Protein AF-A0A7V3LJJ5-F1 (afdb_monomer)

Secondary structure (DSSP, 8-state):
--HHHHHTT--SSEEEEEEEEEEEE--SSS-EEEEEEEEEEEEGGGGBPTT-TT-B-SS---S-TTT---GGG-HHHHHHHHHHHHHHHHHHHHHTS-GGGS-HHHHHHHHHTTT------

Nearest PDB structures (foldseek):
  1we7-assembly1_A  TM=3.773E-01  e=3.850E+00  Mus musculus
  1fy4-assembly1_A  TM=3.090E-01  e=9.724E+00  Fusarium oxysporum

Foldseek 3Di:
DELVCQVVVPDALFQFKFKFFQAQDPDPPDGDGRRDIGMDGDHLCVQADPPHQQHGDLQDDDRYPVSCTDSVRGVRVSVSSVVLVVLLVVQCVVVVHTSNPRDSVSSVCVCVVVPGDDPDD

Solvent-accessible surface area (backbone atoms only — not comparable to full-atom values): 7012 Å² total; per-residue (Å²): 111,47,65,65,38,59,75,68,66,64,82,57,68,56,52,23,53,23,57,40,42,61,26,35,35,84,48,97,86,68,64,43,74,41,86,53,79,40,75,46,69,41,34,53,68,73,30,48,44,85,99,34,56,78,47,73,49,42,76,90,77,77,62,31,88,90,36,34,52,42,74,90,54,34,56,64,26,33,53,32,28,42,54,35,48,49,44,37,49,54,53,7,60,77,70,75,49,48,48,72,71,50,59,64,70,62,41,45,52,58,40,44,76,72,70,48,85,64,79,89,130

Radius of gyration: 15.11 Å; Cα contacts (8 Å, |Δi|>4): 190; chains: 1; bounding box: 38×32×35 Å

Structure (mmCIF, N/CA/C/O backbone):
data_AF-A0A7V3LJJ5-F1
#
_entry.id   AF-A0A7V3LJJ5-F1
#
loop_
_atom_site.group_PDB
_atom_site.id
_atom_site.type_symbol
_atom_site.label_atom_id
_atom_site.label_alt_id
_atom_site.label_comp_id
_atom_site.label_asym_id
_atom_site.label_entity_id
_atom_site.label_seq_id
_atom_site.pdbx_PDB_ins_code
_atom_site.Cartn_x
_atom_site.Cartn_y
_atom_site.Cartn_z
_atom_site.occupancy
_atom_site.B_iso_or_equiv
_atom_site.auth_seq_id
_atom_site.auth_comp_id
_atom_site.auth_asym_id
_atom_sit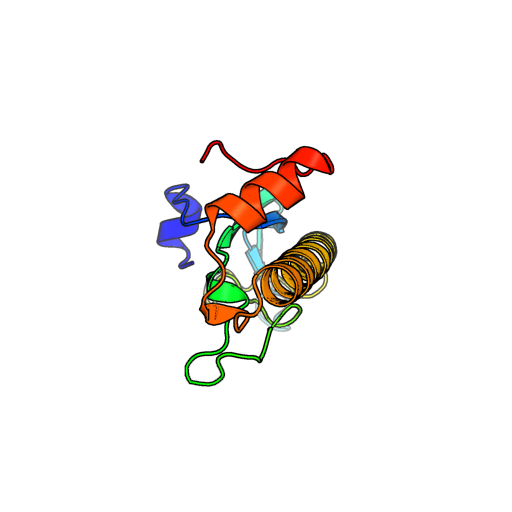e.auth_atom_id
_atom_site.pdbx_PDB_model_num
ATOM 1 N N . TYR A 1 1 ? 0.736 -8.439 -6.652 1.00 63.38 1 TYR A N 1
ATOM 2 C CA . TYR A 1 1 ? 0.587 -8.191 -8.096 1.00 63.38 1 TYR A CA 1
ATOM 3 C C . TYR A 1 1 ? 1.353 -9.259 -8.839 1.00 63.38 1 TYR A C 1
ATOM 5 O O . TYR A 1 1 ? 2.284 -9.801 -8.265 1.00 63.38 1 TYR A O 1
ATOM 13 N N . THR A 1 2 ? 0.934 -9.587 -10.054 1.00 67.62 2 THR A N 1
ATOM 14 C CA . THR A 1 2 ? 1.715 -10.388 -11.010 1.00 67.62 2 THR A CA 1
ATOM 15 C C . THR A 1 2 ? 2.465 -9.463 -11.975 1.00 67.62 2 THR A C 1
ATOM 17 O O . THR A 1 2 ? 2.116 -8.284 -12.083 1.00 67.62 2 THR A O 1
ATOM 20 N N . ALA A 1 3 ? 3.435 -9.967 -12.745 1.00 66.75 3 ALA A N 1
ATOM 21 C CA . ALA A 1 3 ? 4.044 -9.203 -13.840 1.00 66.75 3 ALA A CA 1
ATOM 22 C C . ALA A 1 3 ? 3.005 -8.687 -14.851 1.00 66.75 3 ALA A C 1
ATOM 24 O O . ALA A 1 3 ? 3.172 -7.601 -15.405 1.00 66.75 3 ALA A O 1
ATOM 25 N N . VAL A 1 4 ? 1.915 -9.432 -15.073 1.00 72.94 4 VAL A N 1
ATOM 26 C CA . VAL A 1 4 ? 0.807 -8.996 -15.936 1.00 72.94 4 VAL A CA 1
ATOM 27 C C . VAL A 1 4 ? 0.102 -7.783 -15.337 1.00 72.94 4 VAL A C 1
ATOM 29 O O . VAL A 1 4 ? -0.072 -6.790 -16.037 1.00 72.94 4 VAL A O 1
ATOM 32 N N . ASP A 1 5 ? -0.239 -7.824 -14.045 1.00 71.88 5 ASP A N 1
ATOM 33 C CA . ASP A 1 5 ? -0.878 -6.690 -13.366 1.00 71.88 5 ASP A CA 1
ATOM 34 C C . ASP A 1 5 ? -0.009 -5.426 -13.448 1.00 71.88 5 ASP A C 1
ATOM 36 O O . ASP A 1 5 ? -0.512 -4.337 -13.715 1.00 71.88 5 ASP A O 1
ATOM 40 N N . ILE A 1 6 ? 1.301 -5.583 -13.233 1.00 69.31 6 ILE A N 1
ATOM 41 C CA . ILE A 1 6 ? 2.285 -4.497 -13.278 1.00 69.31 6 ILE A CA 1
ATOM 42 C C . ILE A 1 6 ? 2.342 -3.880 -14.677 1.00 69.31 6 ILE A C 1
ATOM 44 O O . ILE A 1 6 ? 2.226 -2.665 -14.818 1.00 69.31 6 ILE A O 1
ATOM 48 N N . ARG A 1 7 ? 2.484 -4.709 -15.719 1.00 72.88 7 ARG A N 1
ATOM 49 C CA . ARG A 1 7 ? 2.548 -4.244 -17.114 1.00 72.88 7 ARG A CA 1
ATOM 50 C C . ARG A 1 7 ? 1.244 -3.600 -17.574 1.00 72.88 7 ARG A C 1
ATOM 52 O O . ARG A 1 7 ? 1.280 -2.646 -18.340 1.00 72.88 7 ARG A O 1
ATOM 59 N N . ALA A 1 8 ? 0.109 -4.104 -17.097 1.00 78.06 8 ALA A N 1
ATOM 60 C CA . ALA A 1 8 ? -1.208 -3.546 -17.378 1.00 78.06 8 ALA A CA 1
ATOM 61 C C . ALA A 1 8 ? -1.521 -2.278 -16.559 1.00 78.06 8 ALA A C 1
ATOM 63 O O . ALA A 1 8 ? -2.580 -1.688 -16.752 1.00 78.06 8 ALA A O 1
ATOM 64 N N . GLY A 1 9 ? -0.648 -1.869 -15.627 1.00 74.69 9 GLY A N 1
ATOM 65 C CA . GLY A 1 9 ? -0.893 -0.722 -14.749 1.00 74.69 9 GLY A CA 1
ATOM 66 C C . GLY A 1 9 ? -2.072 -0.932 -13.795 1.00 74.69 9 GLY A C 1
ATOM 67 O O . GLY A 1 9 ? -2.750 0.024 -13.431 1.00 74.69 9 GLY A O 1
ATOM 68 N N . THR A 1 10 ? -2.354 -2.179 -13.410 1.00 81.31 10 THR A N 1
ATOM 69 C CA . THR A 1 10 ? -3.502 -2.513 -12.560 1.00 81.31 10 THR A CA 1
ATOM 70 C C . THR A 1 10 ? -3.315 -1.952 -11.154 1.00 81.31 10 THR A C 1
ATOM 72 O O . THR A 1 10 ? -2.308 -2.215 -10.498 1.00 81.31 10 THR A O 1
ATOM 75 N N . LEU A 1 11 ? -4.330 -1.240 -10.664 1.00 84.94 11 LEU A N 1
ATOM 76 C CA . LEU A 1 11 ? -4.360 -0.659 -9.326 1.00 84.94 11 LEU A CA 1
ATOM 77 C C . LEU A 1 11 ? -5.472 -1.304 -8.496 1.00 84.94 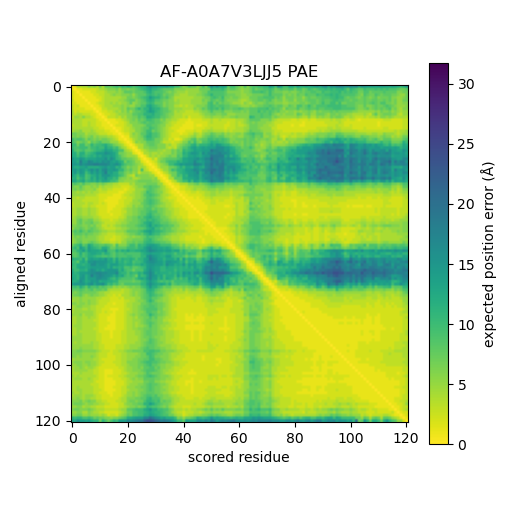11 LEU A C 1
ATOM 79 O O . LEU A 1 11 ? -6.611 -1.425 -8.936 1.00 84.94 11 LEU A O 1
ATOM 83 N N . ARG A 1 12 ? -5.128 -1.734 -7.284 1.00 86.81 12 ARG A N 1
ATOM 84 C CA . ARG A 1 12 ? -6.020 -2.330 -6.287 1.00 86.81 12 ARG A CA 1
ATOM 85 C C . ARG A 1 12 ? -5.686 -1.717 -4.938 1.00 86.81 12 ARG A C 1
ATOM 87 O O . ARG A 1 12 ? -4.675 -2.086 -4.350 1.00 86.81 12 ARG A O 1
ATOM 94 N N . GLU A 1 13 ? -6.501 -0.776 -4.479 1.00 91.88 13 GLU A N 1
ATOM 95 C CA . GLU A 1 13 ? -6.376 -0.161 -3.149 1.00 91.88 13 GLU A CA 1
ATOM 96 C C . GLU A 1 13 ? -4.919 0.207 -2.771 1.00 91.88 13 GLU A C 1
ATOM 98 O O . GLU A 1 13 ? -4.374 -0.311 -1.790 1.00 91.88 13 GLU A O 1
ATOM 103 N N . PRO A 1 14 ? -4.217 1.016 -3.587 1.00 91.94 14 PRO A N 1
ATOM 104 C CA . PRO A 1 14 ? -2.807 1.320 -3.368 1.00 91.94 14 PRO A C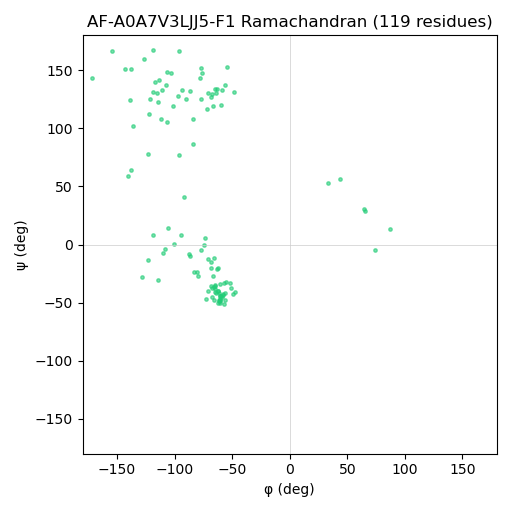A 1
ATOM 105 C C . PRO A 1 14 ? -2.572 2.074 -2.051 1.00 91.94 14 PRO A C 1
ATOM 107 O O . PRO A 1 14 ? -3.257 3.053 -1.761 1.00 91.94 14 PRO A O 1
ATOM 110 N N . VAL A 1 15 ? -1.572 1.646 -1.277 1.00 91.75 15 VAL A N 1
ATOM 111 C CA . VAL A 1 15 ? -1.161 2.287 -0.006 1.00 91.75 15 VAL A CA 1
ATOM 112 C C . VAL A 1 15 ? 0.304 2.705 0.021 1.00 91.75 15 VAL A C 1
ATOM 114 O O . VAL A 1 15 ? 0.715 3.471 0.883 1.00 91.75 15 VAL A O 1
ATOM 117 N N . ALA A 1 16 ? 1.109 2.231 -0.923 1.00 89.81 16 ALA A N 1
ATOM 118 C CA . ALA A 1 16 ? 2.484 2.674 -1.084 1.00 89.81 16 ALA A CA 1
ATOM 119 C C . ALA A 1 16 ? 2.828 2.744 -2.568 1.00 89.81 16 ALA A C 1
ATOM 121 O O . ALA A 1 16 ? 2.293 1.980 -3.371 1.00 89.81 16 ALA A O 1
ATOM 122 N N . VAL A 1 17 ? 3.740 3.644 -2.919 1.00 86.69 17 VAL A N 1
ATOM 123 C CA . VAL A 1 17 ? 4.351 3.723 -4.246 1.00 86.69 17 VAL A CA 1
ATOM 124 C C . VAL A 1 17 ? 5.845 3.475 -4.108 1.00 86.69 17 VAL A C 1
ATOM 126 O O . VAL A 1 17 ? 6.477 3.917 -3.151 1.00 86.69 17 VAL A O 1
ATOM 129 N N . GLY A 1 18 ? 6.411 2.741 -5.047 1.00 80.06 18 GLY A N 1
ATOM 130 C CA . GLY A 1 18 ? 7.826 2.427 -5.097 1.00 80.06 18 GLY A CA 1
ATOM 131 C C . GLY A 1 18 ? 8.351 2.547 -6.513 1.00 80.06 18 GLY A C 1
ATOM 132 O O . GLY A 1 18 ? 7.602 2.326 -7.462 1.00 80.06 18 GLY A O 1
ATOM 133 N N . CYS A 1 19 ? 9.628 2.875 -6.662 1.00 78.69 19 CYS A N 1
ATOM 134 C CA . CYS A 1 19 ? 10.342 2.735 -7.925 1.00 78.69 19 CYS A CA 1
ATOM 135 C C . CYS A 1 19 ? 11.245 1.497 -7.865 1.00 78.69 19 CYS A C 1
ATOM 137 O O . CYS A 1 19 ? 11.726 1.125 -6.797 1.00 78.69 19 CYS A O 1
ATOM 139 N N . TYR A 1 20 ? 11.435 0.834 -9.001 1.00 74.75 20 TYR A N 1
ATOM 140 C CA . TYR A 1 20 ? 12.307 -0.330 -9.133 1.00 74.75 20 TYR A CA 1
ATOM 141 C C . TYR A 1 20 ? 12.812 -0.460 -10.581 1.00 74.75 20 TYR A C 1
ATOM 143 O O . TYR A 1 20 ? 12.297 0.201 -11.485 1.00 74.75 20 TYR A O 1
ATOM 151 N N . CYS A 1 21 ? 13.829 -1.291 -10.818 1.00 70.19 21 CYS A N 1
ATOM 152 C CA . CYS A 1 21 ? 14.248 -1.665 -12.174 1.00 70.19 21 CYS A CA 1
ATOM 153 C C . CYS A 1 21 ? 13.422 -2.867 -12.640 1.00 70.19 21 CYS A C 1
ATOM 155 O O . CYS A 1 21 ? 13.315 -3.832 -11.890 1.00 70.19 21 CYS A O 1
ATOM 157 N N . GLU A 1 22 ? 12.862 -2.826 -13.857 1.00 65.69 22 GLU A N 1
ATOM 158 C CA . GLU A 1 22 ? 11.912 -3.846 -14.344 1.00 65.69 22 GLU A CA 1
ATOM 159 C C . GLU A 1 22 ? 12.421 -5.288 -14.180 1.00 65.69 22 GLU A C 1
ATOM 161 O O . GLU A 1 22 ? 11.644 -6.165 -13.806 1.00 65.69 22 GLU A O 1
ATOM 166 N N . TYR A 1 23 ? 13.725 -5.493 -14.395 1.00 67.25 23 TYR A N 1
ATOM 167 C CA . TYR A 1 23 ? 14.432 -6.736 -14.101 1.00 67.25 23 TYR A CA 1
ATOM 168 C C . TYR A 1 23 ? 15.791 -6.422 -13.479 1.00 67.25 23 TYR A C 1
ATOM 170 O O . TYR A 1 23 ? 16.595 -5.700 -14.074 1.00 67.25 23 TYR A O 1
ATOM 178 N N . ASP A 1 24 ? 16.052 -6.974 -12.297 1.00 65.19 24 ASP A N 1
ATOM 179 C CA . ASP A 1 24 ? 17.324 -6.819 -11.586 1.00 65.19 24 ASP A CA 1
ATOM 180 C C . ASP A 1 24 ? 17.749 -8.163 -10.988 1.00 65.19 24 ASP A C 1
ATOM 182 O O . ASP A 1 24 ? 17.776 -8.365 -9.770 1.00 65.19 24 ASP A O 1
ATOM 186 N N . ARG A 1 25 ? 18.012 -9.122 -11.883 1.00 65.62 25 ARG A N 1
ATOM 187 C CA . ARG A 1 25 ? 18.362 -10.494 -11.523 1.00 65.62 25 ARG A CA 1
ATOM 188 C C . ARG A 1 25 ? 19.859 -10.590 -11.227 1.00 65.62 25 ARG A C 1
ATOM 190 O O . ARG A 1 25 ? 20.674 -10.587 -12.146 1.00 65.62 25 ARG A O 1
ATOM 197 N N . HIS A 1 26 ? 20.194 -10.747 -9.946 1.00 66.62 26 HIS A N 1
ATOM 198 C CA . HIS A 1 26 ? 21.563 -10.950 -9.435 1.00 66.62 26 HIS A CA 1
ATOM 199 C C . HIS A 1 26 ? 21.935 -12.433 -9.316 1.00 66.62 26 HIS A C 1
ATOM 201 O O . HIS A 1 26 ? 22.509 -12.852 -8.312 1.00 66.62 26 HIS A O 1
ATOM 207 N N . ASP A 1 27 ? 21.559 -13.263 -10.290 1.00 65.44 27 ASP A N 1
ATOM 208 C CA . ASP A 1 27 ? 22.048 -14.643 -10.288 1.00 65.44 27 ASP A CA 1
ATOM 209 C C . ASP A 1 27 ? 23.493 -14.693 -10.812 1.00 65.44 27 ASP A C 1
ATOM 211 O O . ASP A 1 27 ? 23.868 -13.932 -11.703 1.00 65.44 27 ASP A O 1
ATOM 215 N N . SER A 1 28 ? 24.313 -15.572 -10.232 1.00 65.19 28 SER A N 1
ATOM 216 C CA . SER A 1 28 ? 25.757 -15.634 -10.496 1.00 65.19 28 SER A CA 1
ATOM 217 C C . SER A 1 28 ? 26.138 -16.161 -11.885 1.00 65.19 28 SER A C 1
ATOM 219 O O . SER A 1 28 ? 27.301 -16.056 -12.262 1.00 65.19 28 SER A O 1
ATOM 221 N N . PHE A 1 29 ? 25.200 -16.741 -12.633 1.00 71.25 29 PHE A N 1
ATOM 222 C CA . PHE A 1 29 ? 25.443 -17.445 -13.893 1.00 71.25 29 PHE A CA 1
ATOM 223 C C . PHE A 1 29 ? 24.809 -16.744 -15.107 1.00 71.25 29 PHE A C 1
ATOM 225 O O . PHE A 1 29 ? 25.362 -16.812 -16.201 1.00 71.25 29 PHE A O 1
ATOM 232 N N . TYR A 1 30 ? 23.687 -16.043 -14.921 1.00 66.44 30 TYR A N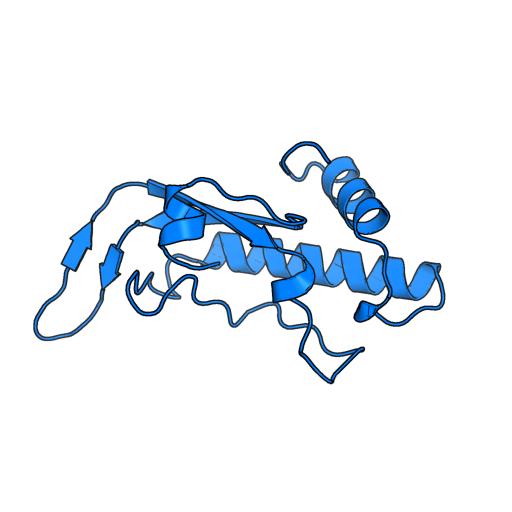 1
ATOM 233 C CA . TYR A 1 30 ? 22.925 -15.342 -15.959 1.00 66.44 30 TYR A CA 1
ATOM 234 C C . TYR A 1 30 ? 22.381 -13.986 -15.464 1.00 66.44 30 TYR A C 1
ATOM 236 O O . TYR A 1 30 ? 21.162 -13.753 -15.487 1.00 66.44 30 TYR A O 1
ATOM 244 N N . PRO A 1 31 ? 23.255 -13.056 -15.027 1.00 65.81 31 PRO A N 1
ATOM 245 C CA . PRO A 1 31 ? 22.815 -11.744 -14.577 1.00 65.81 31 PRO A CA 1
ATOM 246 C C . PRO A 1 31 ? 22.086 -11.028 -15.716 1.00 65.81 31 PRO A C 1
ATOM 248 O O . PRO A 1 31 ? 22.638 -10.797 -16.791 1.00 65.81 31 PRO A O 1
ATOM 251 N N . THR A 1 32 ? 20.819 -10.694 -15.485 1.00 65.75 32 THR A N 1
ATOM 252 C CA . THR A 1 32 ? 19.987 -9.967 -16.448 1.00 65.75 32 THR A CA 1
ATOM 253 C C . THR A 1 32 ? 19.501 -8.698 -15.775 1.00 65.75 32 THR A C 1
ATOM 255 O O . THR A 1 32 ? 18.709 -8.751 -14.832 1.00 65.75 32 THR A O 1
ATOM 258 N N . GLN A 1 33 ? 19.981 -7.557 -16.266 1.00 67.88 33 GLN A N 1
ATOM 259 C CA . GLN A 1 33 ? 19.545 -6.243 -15.817 1.00 67.88 33 GLN A CA 1
ATOM 260 C C . GLN A 1 33 ? 18.838 -5.527 -16.967 1.00 67.88 33 GLN A C 1
ATOM 262 O O . GLN A 1 33 ? 19.429 -5.286 -18.017 1.00 67.88 33 GLN A O 1
ATOM 267 N N . ILE A 1 34 ? 17.585 -5.137 -16.746 1.00 68.31 34 ILE A N 1
ATOM 268 C CA . ILE A 1 34 ? 16.885 -4.179 -17.601 1.00 68.31 34 ILE A CA 1
ATOM 269 C C . ILE A 1 34 ? 16.807 -2.877 -16.798 1.00 68.31 34 ILE A C 1
ATOM 271 O O . ILE A 1 34 ? 16.032 -2.792 -15.842 1.00 68.31 34 ILE A O 1
ATOM 275 N N . PRO A 1 35 ? 17.623 -1.857 -17.135 1.00 68.12 35 PRO A N 1
ATOM 276 C CA . PRO A 1 35 ? 17.781 -0.649 -16.322 1.00 68.12 35 PRO A CA 1
ATOM 277 C C . PRO A 1 35 ? 16.578 0.299 -16.403 1.00 68.12 35 PRO A C 1
ATOM 279 O O . PRO A 1 35 ? 16.621 1.402 -15.866 1.00 68.12 35 PRO A O 1
ATOM 282 N N . THR A 1 36 ? 15.502 -0.096 -17.081 1.00 75.62 36 THR A N 1
ATOM 283 C CA . THR A 1 36 ? 14.302 0.718 -17.203 1.00 75.62 36 THR A CA 1
ATOM 284 C C . THR A 1 36 ? 13.620 0.874 -15.847 1.00 75.62 36 THR A C 1
ATOM 286 O O . THR A 1 36 ? 13.175 -0.104 -15.240 1.00 75.62 36 THR A O 1
ATOM 289 N N . THR A 1 37 ? 13.511 2.123 -15.392 1.00 77.00 37 THR A N 1
ATOM 290 C CA . THR A 1 37 ? 12.755 2.481 -14.192 1.00 77.00 37 THR A CA 1
ATOM 291 C C . THR A 1 37 ? 11.275 2.174 -14.391 1.00 77.00 37 THR A C 1
ATOM 293 O O . THR A 1 37 ? 10.652 2.585 -15.374 1.00 77.00 37 THR A O 1
ATOM 296 N N . ARG A 1 38 ? 10.703 1.471 -13.420 1.00 78.06 38 ARG A N 1
ATOM 297 C CA . ARG A 1 38 ? 9.277 1.192 -13.295 1.00 78.06 38 ARG A CA 1
ATOM 298 C C . ARG A 1 38 ? 8.789 1.606 -11.921 1.00 78.06 38 ARG A C 1
ATOM 300 O O . ARG A 1 38 ? 9.568 1.742 -10.979 1.00 78.06 38 ARG A O 1
ATOM 307 N N . TYR A 1 39 ? 7.481 1.797 -11.828 1.00 79.38 39 TYR A N 1
ATOM 308 C CA . TYR A 1 39 ? 6.805 2.092 -10.578 1.00 79.38 39 TYR A CA 1
ATOM 309 C C . TYR A 1 39 ? 5.901 0.931 -10.209 1.00 79.38 39 TYR A C 1
ATOM 311 O O . TYR A 1 39 ? 5.257 0.332 -11.069 1.00 79.38 39 TYR A O 1
ATOM 319 N N . VAL A 1 40 ? 5.857 0.626 -8.921 1.00 79.06 40 VAL A N 1
ATOM 320 C CA . VAL A 1 40 ? 4.900 -0.305 -8.346 1.00 79.06 40 VAL A CA 1
ATOM 321 C C . VAL A 1 40 ? 4.057 0.447 -7.338 1.00 79.06 40 VAL A C 1
ATOM 323 O O . VAL A 1 40 ? 4.573 1.146 -6.469 1.00 79.06 40 VAL A O 1
ATOM 326 N N . TYR A 1 41 ? 2.751 0.283 -7.442 1.00 85.06 41 TYR A N 1
ATOM 327 C CA . TYR A 1 41 ? 1.847 0.623 -6.359 1.00 85.06 41 TYR A CA 1
ATOM 328 C C . TYR A 1 41 ? 1.636 -0.648 -5.554 1.00 85.06 41 TYR A C 1
ATOM 330 O O . TYR A 1 41 ? 1.439 -1.695 -6.151 1.00 85.06 41 TYR A O 1
ATOM 338 N N . VAL A 1 42 ? 1.730 -0.608 -4.230 1.00 86.31 42 VAL A N 1
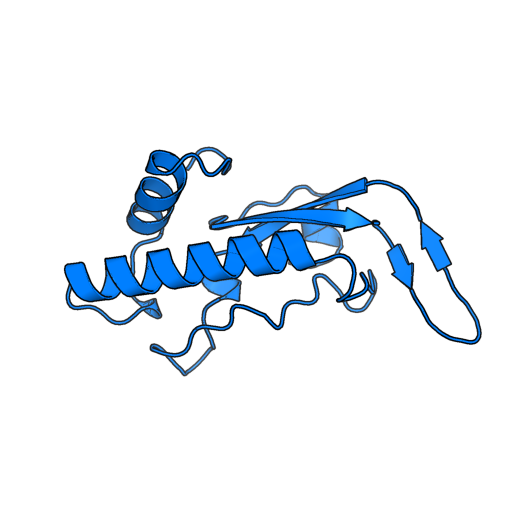ATOM 339 C CA . VAL A 1 42 ? 1.540 -1.778 -3.361 1.00 86.31 42 VAL A CA 1
ATOM 340 C C . VAL A 1 42 ? 0.103 -1.752 -2.844 1.00 86.31 42 VAL A C 1
ATOM 342 O O . VAL A 1 42 ? -0.313 -0.718 -2.317 1.00 86.31 42 VAL A O 1
ATOM 345 N N . PRO A 1 43 ? -0.670 -2.843 -2.990 1.00 89.12 43 PRO A N 1
ATOM 346 C CA . PRO A 1 43 ? -2.056 -2.864 -2.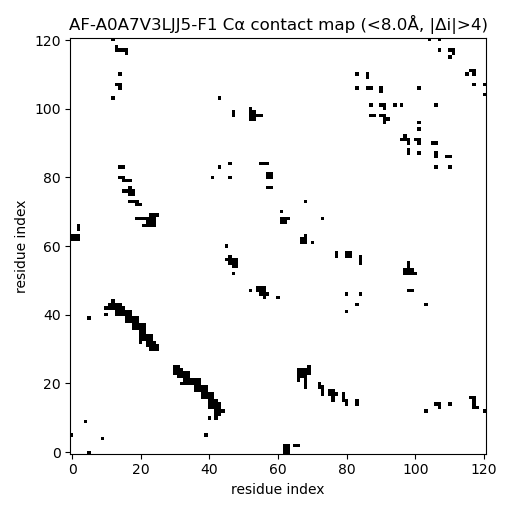553 1.00 89.12 43 PRO A CA 1
ATOM 347 C C . PRO A 1 43 ? -2.117 -3.004 -1.027 1.00 89.12 43 PRO A C 1
ATOM 349 O O . PRO A 1 43 ? -1.284 -3.705 -0.449 1.00 89.12 43 PRO A O 1
ATOM 352 N N . MET A 1 44 ? -3.125 -2.420 -0.372 1.00 91.81 44 MET A N 1
ATOM 353 C CA . MET A 1 44 ? -3.321 -2.528 1.085 1.00 91.81 44 MET A CA 1
ATOM 354 C C . MET A 1 44 ? -3.255 -3.980 1.563 1.00 91.81 44 MET A C 1
ATOM 356 O O . MET A 1 44 ? -2.587 -4.302 2.543 1.00 91.81 44 MET A O 1
ATOM 360 N N . ARG A 1 45 ? -3.890 -4.883 0.811 1.00 88.94 45 ARG A N 1
ATOM 361 C CA . ARG A 1 45 ? -3.936 -6.313 1.129 1.00 88.94 45 ARG A CA 1
ATOM 362 C C . ARG A 1 45 ? -2.575 -7.009 1.120 1.00 88.94 45 ARG A C 1
ATOM 364 O O . ARG A 1 45 ? -2.456 -8.042 1.760 1.00 88.94 45 ARG A O 1
ATOM 371 N N . ALA A 1 46 ? -1.553 -6.471 0.450 1.00 87.06 46 ALA A N 1
ATOM 372 C CA . ALA A 1 46 ? -0.207 -7.052 0.513 1.00 87.06 46 ALA A CA 1
ATOM 373 C C . ALA A 1 46 ? 0.441 -6.88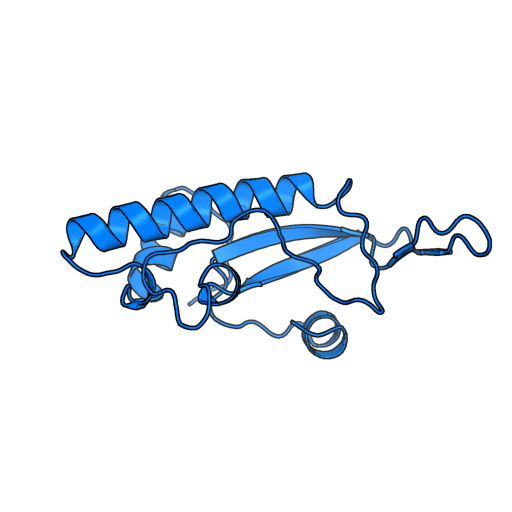9 1.895 1.00 87.06 46 ALA A C 1
ATOM 375 O O . ALA A 1 46 ? 1.365 -7.628 2.218 1.00 87.06 46 ALA A O 1
ATOM 376 N N . LEU A 1 47 ? -0.046 -5.944 2.705 1.00 90.25 47 LEU A N 1
ATOM 377 C CA . LEU A 1 47 ? 0.419 -5.750 4.073 1.00 90.25 47 LEU A CA 1
ATOM 378 C C . LEU A 1 47 ? -0.336 -6.642 5.066 1.00 90.25 47 LEU A C 1
ATOM 380 O O . LEU A 1 47 ? 0.069 -6.711 6.220 1.00 90.25 47 LEU A O 1
ATOM 384 N N . LEU A 1 48 ? -1.416 -7.316 4.657 1.00 90.44 48 LEU A N 1
ATOM 385 C CA . LEU A 1 48 ? -2.269 -8.116 5.535 1.00 90.44 48 LEU A CA 1
ATOM 386 C C . LEU A 1 48 ? -1.942 -9.605 5.390 1.00 90.44 48 LEU A C 1
ATOM 388 O O . LEU A 1 48 ? -2.115 -10.188 4.320 1.00 90.44 48 LEU A O 1
ATOM 392 N N . ALA A 1 49 ? -1.517 -10.242 6.479 1.00 87.62 49 ALA A N 1
ATOM 393 C CA . ALA A 1 49 ? -1.277 -11.680 6.483 1.00 87.62 49 ALA A CA 1
ATOM 394 C C . ALA A 1 49 ? -2.601 -12.465 6.561 1.00 87.62 49 ALA A C 1
ATOM 396 O O . ALA A 1 49 ? -3.412 -12.276 7.472 1.00 87.62 49 ALA A O 1
ATOM 397 N N . ALA A 1 50 ? -2.816 -13.378 5.609 1.00 84.94 50 ALA A N 1
ATOM 398 C CA . ALA A 1 50 ? -3.999 -14.236 5.582 1.00 84.94 50 ALA A CA 1
ATOM 399 C C . ALA A 1 50 ? -4.095 -15.081 6.865 1.00 84.94 50 ALA A C 1
ATOM 401 O O . ALA A 1 50 ? -3.106 -15.657 7.307 1.00 84.94 50 ALA A O 1
ATOM 402 N N . GLY A 1 51 ? -5.280 -15.131 7.481 1.00 90.06 51 GLY A N 1
ATOM 403 C CA . GLY A 1 51 ? -5.500 -15.845 8.748 1.00 90.06 51 GLY A CA 1
ATOM 404 C C . GLY A 1 51 ? -4.932 -15.152 9.995 1.00 90.06 51 GLY A C 1
ATOM 405 O O . GLY A 1 51 ? -5.206 -15.595 11.107 1.00 90.06 51 GLY A O 1
ATOM 406 N N . HIS A 1 52 ? -4.207 -14.039 9.844 1.00 91.50 52 HIS A N 1
ATOM 407 C CA . HIS A 1 52 ? -3.586 -13.307 10.948 1.00 91.50 52 HIS A CA 1
ATOM 408 C C . HIS A 1 52 ? -4.071 -11.849 10.964 1.00 91.50 52 HIS A C 1
ATOM 410 O O . HIS A 1 52 ? -3.350 -10.940 10.555 1.00 91.50 52 HIS A O 1
ATOM 416 N N . PRO A 1 53 ? -5.290 -11.583 11.468 1.00 89.12 53 PRO A N 1
ATOM 417 C CA . PRO A 1 53 ? -5.985 -10.307 11.272 1.00 89.12 53 PRO A CA 1
ATOM 418 C C . PRO A 1 53 ? -5.323 -9.081 11.923 1.00 89.12 53 PRO A C 1
ATOM 420 O O . PRO A 1 53 ? -5.742 -7.952 11.645 1.00 89.12 53 PRO A O 1
ATOM 423 N N . ARG A 1 54 ? -4.330 -9.304 12.794 1.00 90.94 54 ARG A N 1
ATOM 424 C CA . ARG A 1 54 ? -3.536 -8.282 13.495 1.00 90.94 54 ARG A CA 1
ATOM 425 C C . ARG A 1 54 ? -2.085 -8.189 13.016 1.00 90.94 54 ARG A C 1
ATOM 427 O O . ARG A 1 54 ? -1.370 -7.297 13.458 1.00 90.94 54 ARG A O 1
ATOM 434 N N . LEU A 1 55 ? -1.640 -9.104 12.155 1.00 90.62 55 LEU A N 1
ATOM 435 C CA . LEU A 1 55 ? -0.265 -9.140 11.670 1.00 90.62 55 LEU A CA 1
ATOM 436 C C . LEU A 1 55 ? -0.144 -8.306 10.395 1.00 90.62 55 LEU A C 1
ATOM 438 O O . LEU A 1 55 ? -0.847 -8.559 9.414 1.00 90.62 55 LEU A O 1
ATOM 442 N N . LEU A 1 56 ? 0.782 -7.347 10.416 1.00 90.88 56 LEU A N 1
ATOM 443 C CA . LEU A 1 56 ? 1.157 -6.565 9.246 1.00 90.88 56 LEU A CA 1
ATOM 444 C C . LEU A 1 56 ? 2.536 -6.968 8.733 1.00 90.88 56 LEU A C 1
ATOM 446 O O . LEU A 1 56 ? 3.474 -7.136 9.511 1.00 90.88 56 LEU A O 1
ATOM 450 N N . VAL A 1 57 ? 2.658 -7.075 7.414 1.00 87.12 57 VAL A N 1
ATOM 451 C CA . VAL A 1 57 ? 3.910 -7.382 6.718 1.00 87.12 57 VAL A CA 1
ATOM 452 C C . VAL A 1 57 ? 4.346 -6.148 5.933 1.00 87.12 57 VAL A C 1
ATOM 454 O O . VAL A 1 57 ? 3.741 -5.794 4.927 1.00 87.12 57 VAL A O 1
ATOM 457 N N . SER A 1 58 ? 5.402 -5.475 6.389 1.00 81.12 58 SER A N 1
ATOM 458 C CA . SER A 1 58 ? 5.879 -4.214 5.795 1.00 81.12 58 SER A CA 1
ATOM 459 C C . SER A 1 58 ? 7.199 -4.335 5.025 1.00 81.12 58 SER A C 1
ATOM 461 O O . SER A 1 58 ? 7.645 -3.363 4.421 1.00 81.12 58 SER A O 1
ATOM 463 N N . THR A 1 59 ? 7.834 -5.511 5.024 1.00 70.94 59 THR A N 1
ATOM 464 C CA . THR A 1 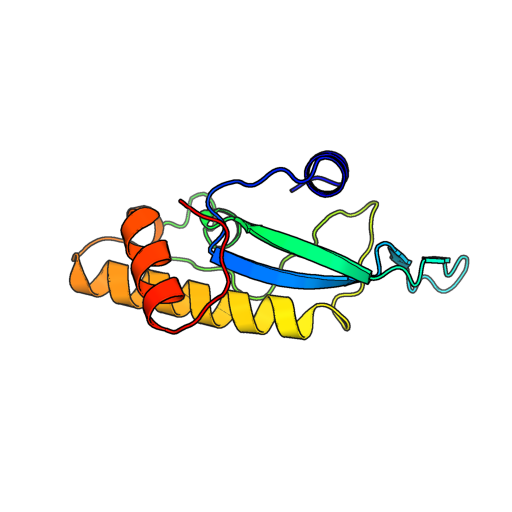59 ? 9.207 -5.684 4.512 1.00 70.94 59 THR A CA 1
ATOM 465 C C . THR A 1 59 ? 9.367 -6.812 3.496 1.00 70.94 59 THR A C 1
ATOM 467 O O . THR A 1 59 ? 10.230 -6.720 2.624 1.00 70.94 59 THR A O 1
ATOM 470 N N . ALA A 1 60 ? 8.540 -7.855 3.559 1.00 64.31 60 ALA A N 1
ATOM 471 C CA . ALA A 1 60 ? 8.633 -9.010 2.672 1.00 64.31 60 ALA A CA 1
ATOM 472 C C . ALA A 1 60 ? 7.666 -8.873 1.487 1.00 64.31 60 ALA A C 1
ATOM 474 O O . ALA A 1 60 ? 6.611 -9.501 1.461 1.00 64.31 60 ALA A O 1
ATOM 475 N N . VAL A 1 61 ? 8.024 -8.050 0.497 1.00 66.69 61 VAL A N 1
ATOM 476 C CA . VAL A 1 61 ? 7.352 -8.062 -0.810 1.00 66.69 61 VAL A CA 1
ATOM 477 C C . VAL A 1 61 ? 8.347 -8.353 -1.918 1.00 66.69 61 VAL A C 1
ATOM 479 O O . VAL A 1 61 ? 9.350 -7.664 -2.075 1.00 66.69 61 VAL A O 1
ATOM 482 N N . SER A 1 62 ? 8.032 -9.379 -2.701 1.00 62.19 62 SER A N 1
ATOM 483 C CA . SER A 1 62 ? 8.551 -9.548 -4.050 1.00 62.19 62 SER A CA 1
ATOM 484 C C . SER A 1 62 ? 7.382 -9.344 -5.001 1.00 62.19 62 SER A C 1
ATOM 486 O O . SER A 1 62 ? 6.276 -9.832 -4.754 1.00 62.19 62 SER A O 1
ATOM 488 N N . THR A 1 63 ? 7.592 -8.547 -6.040 1.00 57.50 63 THR A N 1
ATOM 489 C CA . THR A 1 63 ? 6.541 -8.174 -6.990 1.00 57.50 63 THR A CA 1
ATOM 490 C C . THR A 1 63 ? 6.282 -9.257 -8.030 1.00 57.50 63 THR A C 1
ATOM 492 O O . THR A 1 63 ? 5.172 -9.309 -8.547 1.00 57.50 63 THR A O 1
ATOM 495 N N . ASP A 1 64 ? 7.261 -10.129 -8.295 1.00 59.28 64 ASP A N 1
ATOM 496 C CA . ASP A 1 64 ? 7.131 -11.363 -9.078 1.00 59.28 64 ASP A CA 1
ATOM 497 C C . ASP A 1 64 ? 8.441 -12.181 -8.980 1.00 59.28 64 ASP A C 1
ATOM 499 O O . ASP A 1 64 ? 9.534 -11.607 -9.015 1.00 59.28 64 ASP A O 1
ATOM 503 N N . CYS A 1 65 ? 8.364 -13.514 -8.924 1.00 50.47 65 CYS A N 1
ATOM 504 C CA . CYS A 1 65 ? 9.543 -14.376 -9.060 1.00 50.47 65 CYS A CA 1
ATOM 505 C C . CYS A 1 65 ? 10.153 -14.316 -10.474 1.00 50.47 65 CYS A C 1
ATOM 507 O O . CYS A 1 65 ? 11.363 -14.479 -10.615 1.00 50.47 65 CYS A O 1
ATOM 509 N N . ALA A 1 66 ? 9.348 -14.019 -11.500 1.00 50.69 66 ALA A N 1
ATOM 510 C CA . ALA A 1 66 ? 9.785 -13.822 -12.879 1.00 50.69 66 ALA A CA 1
ATOM 511 C C . ALA A 1 66 ? 10.395 -12.431 -13.125 1.00 50.69 66 ALA A C 1
ATOM 513 O O . ALA A 1 66 ? 11.233 -12.286 -14.012 1.00 50.69 66 ALA A O 1
ATOM 514 N N . ALA A 1 67 ? 9.999 -11.412 -12.351 1.00 52.16 67 ALA A N 1
ATOM 515 C CA . ALA A 1 67 ? 10.603 -10.077 -12.413 1.00 52.16 67 ALA A CA 1
ATOM 516 C C . ALA A 1 67 ? 11.892 -9.981 -11.584 1.00 52.16 67 ALA A C 1
ATOM 518 O O . ALA A 1 67 ? 12.717 -9.119 -11.871 1.00 52.16 67 ALA A O 1
ATOM 519 N N . TYR A 1 68 ? 12.060 -10.858 -10.578 1.00 51.66 68 TYR A N 1
ATOM 520 C CA . TYR A 1 68 ? 13.216 -10.944 -9.671 1.00 51.66 68 TYR A CA 1
ATOM 521 C C . TYR A 1 68 ? 13.832 -9.562 -9.396 1.00 51.66 68 TYR A C 1
ATOM 523 O O . TYR A 1 68 ? 15.010 -9.325 -9.645 1.00 51.66 68 TYR A O 1
ATOM 531 N N . SER A 1 69 ? 13.004 -8.605 -8.967 1.00 56.25 69 SER A N 1
ATOM 532 C CA . SER A 1 69 ? 13.484 -7.273 -8.606 1.00 56.25 69 SER A CA 1
ATOM 533 C C . SER A 1 69 ? 14.241 -7.410 -7.292 1.00 56.25 69 SER A C 1
ATOM 535 O O . SER A 1 69 ? 13.651 -7.811 -6.287 1.00 56.25 69 SER A O 1
ATOM 537 N N . SER A 1 70 ? 15.542 -7.115 -7.301 1.00 57.09 70 SER A N 1
ATOM 538 C CA . SER A 1 70 ? 16.389 -7.210 -6.114 1.00 57.09 70 SER A CA 1
ATOM 539 C C . SER A 1 70 ? 15.746 -6.519 -4.922 1.00 57.09 70 SER A C 1
ATOM 541 O O . SER A 1 70 ? 15.340 -5.354 -5.000 1.00 57.09 70 SER A O 1
ATOM 543 N N . ALA A 1 71 ? 15.720 -7.219 -3.787 1.00 58.66 71 ALA A N 1
ATOM 544 C CA . ALA A 1 71 ? 15.317 -6.631 -2.524 1.00 58.66 71 ALA A CA 1
ATOM 545 C C . ALA A 1 71 ? 16.105 -5.336 -2.256 1.00 58.66 71 ALA A C 1
ATOM 547 O O . ALA A 1 71 ? 15.515 -4.412 -1.718 1.00 58.66 71 ALA A O 1
ATOM 548 N N . VAL A 1 72 ? 17.369 -5.232 -2.688 1.00 53.75 72 VAL A N 1
ATOM 549 C CA . VAL A 1 72 ? 18.273 -4.094 -2.421 1.00 53.75 72 VAL A CA 1
ATOM 550 C C . VAL A 1 72 ? 17.954 -2.829 -3.245 1.00 53.75 72 VAL A C 1
ATOM 552 O O . VAL A 1 72 ? 18.663 -1.834 -3.159 1.00 53.75 72 VAL A O 1
ATOM 555 N N . ARG A 1 73 ? 16.933 -2.861 -4.113 1.00 65.81 73 ARG A N 1
ATOM 556 C CA . ARG A 1 73 ? 16.454 -1.668 -4.841 1.00 65.81 73 ARG A CA 1
ATOM 557 C C . ARG A 1 73 ? 15.002 -1.319 -4.532 1.00 65.81 73 ARG A C 1
ATOM 559 O O . ARG A 1 73 ? 14.416 -0.463 -5.187 1.00 65.81 73 ARG A O 1
ATOM 566 N N . MET A 1 74 ? 14.407 -1.991 -3.547 1.00 74.25 74 MET A N 1
ATOM 567 C CA . MET A 1 74 ? 13.026 -1.775 -3.109 1.00 74.25 74 MET A CA 1
ATOM 568 C C . MET A 1 74 ? 12.939 -1.029 -1.768 1.00 74.25 74 MET A C 1
ATOM 570 O O . MET A 1 74 ? 11.879 -1.004 -1.150 1.00 74.25 74 MET A O 1
ATOM 574 N N . GLU A 1 75 ? 14.023 -0.419 -1.291 1.00 76.69 75 GLU A N 1
ATOM 575 C CA . GLU A 1 75 ? 14.118 0.286 -0.005 1.00 76.69 75 GLU A CA 1
ATOM 576 C C . GLU A 1 75 ? 13.074 1.387 0.100 1.00 76.69 75 GLU A C 1
ATOM 578 O O . GLU A 1 75 ? 12.356 1.447 1.094 1.00 76.69 75 GLU A O 1
ATOM 583 N N . HIS A 1 76 ? 12.943 2.217 -0.936 1.00 78.62 76 HIS A N 1
ATOM 584 C CA . HIS A 1 76 ? 11.941 3.281 -0.970 1.00 78.62 76 HIS A CA 1
ATOM 585 C C . HIS A 1 76 ? 10.519 2.710 -0.905 1.00 78.62 76 HIS A C 1
ATOM 587 O O . HIS A 1 76 ? 9.674 3.219 -0.169 1.00 78.62 76 HIS A O 1
ATOM 593 N N . THR A 1 77 ? 10.272 1.601 -1.608 1.00 83.50 77 THR A N 1
ATOM 594 C CA . THR A 1 77 ? 9.000 0.871 -1.555 1.00 83.50 77 THR A CA 1
ATOM 595 C C . THR A 1 77 ? 8.719 0.362 -0.143 1.00 83.50 77 THR A C 1
ATOM 597 O O . THR A 1 77 ? 7.634 0.590 0.384 1.00 83.50 77 THR A O 1
ATOM 600 N N . ARG A 1 78 ? 9.703 -0.278 0.502 1.00 84.56 78 ARG A N 1
ATOM 601 C CA . ARG A 1 78 ? 9.583 -0.799 1.872 1.00 84.56 78 ARG A CA 1
ATOM 602 C C . ARG A 1 78 ? 9.394 0.312 2.899 1.00 84.56 78 ARG A C 1
ATOM 604 O O . ARG A 1 78 ? 8.592 0.152 3.812 1.00 84.56 78 ARG A O 1
ATOM 611 N N . ALA A 1 79 ? 10.070 1.447 2.741 1.00 86.19 79 ALA A N 1
ATOM 612 C CA . ALA A 1 79 ? 9.874 2.612 3.598 1.00 86.19 79 ALA A CA 1
ATOM 613 C C . ALA A 1 79 ? 8.426 3.124 3.506 1.00 86.19 79 ALA A C 1
ATOM 615 O O . ALA A 1 79 ? 7.761 3.284 4.531 1.00 86.19 79 ALA A O 1
ATOM 616 N N . ASN A 1 80 ? 7.899 3.274 2.286 1.00 89.25 80 ASN A N 1
ATOM 617 C CA . ASN A 1 80 ? 6.509 3.683 2.073 1.00 89.25 80 ASN A CA 1
ATOM 618 C C . ASN A 1 80 ? 5.506 2.640 2.587 1.00 89.25 80 ASN A C 1
ATOM 620 O O . ASN A 1 80 ? 4.476 3.003 3.149 1.00 89.25 80 ASN A O 1
ATOM 624 N N . MET A 1 81 ? 5.812 1.347 2.473 1.00 90.88 81 MET A N 1
ATOM 625 C CA . MET A 1 81 ? 5.005 0.292 3.088 1.00 90.88 81 MET A CA 1
ATOM 626 C C . MET A 1 81 ? 5.038 0.329 4.616 1.00 90.88 81 MET A C 1
ATOM 628 O O . MET A 1 81 ? 4.023 0.055 5.246 1.00 90.88 81 MET A O 1
ATOM 632 N N . GLY A 1 82 ? 6.174 0.667 5.227 1.00 92.25 82 GLY A N 1
ATOM 633 C CA . GLY A 1 82 ? 6.272 0.872 6.672 1.00 92.25 82 GLY A CA 1
ATOM 634 C C . GLY A 1 82 ? 5.353 1.998 7.142 1.00 92.25 82 GLY A C 1
ATOM 635 O O . GLY A 1 82 ? 4.603 1.828 8.103 1.00 92.25 82 GLY A O 1
ATOM 636 N N . ALA A 1 83 ? 5.332 3.114 6.412 1.00 92.75 83 ALA A N 1
ATOM 637 C CA . ALA A 1 83 ? 4.409 4.208 6.689 1.00 92.75 83 ALA A CA 1
ATOM 638 C C . ALA A 1 83 ? 2.939 3.819 6.472 1.00 92.75 83 ALA A C 1
ATOM 640 O O . ALA A 1 83 ? 2.086 4.156 7.294 1.00 92.75 83 ALA A O 1
ATOM 641 N N . ALA A 1 84 ? 2.642 3.063 5.413 1.00 94.69 84 ALA A N 1
ATOM 642 C CA . ALA A 1 84 ? 1.313 2.510 5.177 1.00 94.69 84 ALA A CA 1
ATOM 643 C C . ALA A 1 84 ? 0.871 1.571 6.310 1.00 94.69 84 ALA A C 1
ATOM 645 O O . ALA A 1 84 ? -0.247 1.691 6.803 1.00 94.69 84 ALA A O 1
ATOM 646 N N . ALA A 1 85 ? 1.753 0.686 6.781 1.00 95.44 85 ALA A N 1
ATOM 647 C CA . ALA A 1 85 ? 1.477 -0.185 7.917 1.00 95.44 85 ALA A CA 1
ATOM 648 C C . ALA A 1 85 ? 1.175 0.634 9.180 1.00 95.44 85 ALA A C 1
ATOM 650 O O . ALA A 1 85 ? 0.191 0.361 9.863 1.00 95.44 85 ALA A O 1
ATOM 651 N N . ALA A 1 86 ? 1.954 1.684 9.453 1.00 95.19 86 ALA A N 1
ATOM 652 C CA . ALA A 1 86 ? 1.684 2.591 10.564 1.00 95.19 86 ALA A CA 1
ATOM 653 C C . ALA A 1 86 ? 0.325 3.297 10.416 1.00 95.19 86 ALA A C 1
ATOM 655 O O . ALA A 1 86 ? -0.423 3.391 11.388 1.00 95.19 86 ALA A O 1
ATOM 656 N N . ALA A 1 87 ? -0.030 3.753 9.209 1.00 96.81 87 ALA A N 1
ATOM 657 C CA . ALA A 1 87 ? -1.341 4.339 8.931 1.00 96.81 87 ALA A CA 1
ATOM 658 C C . ALA A 1 87 ? -2.479 3.357 9.243 1.00 96.81 87 ALA A C 1
ATOM 660 O O . ALA A 1 87 ? -3.425 3.740 9.924 1.00 96.81 87 ALA A O 1
ATOM 661 N N . ILE A 1 88 ? -2.348 2.092 8.831 1.00 97.38 88 ILE A N 1
ATOM 662 C CA . ILE A 1 88 ? -3.322 1.035 9.133 1.00 97.38 88 ILE A CA 1
ATOM 663 C C . ILE A 1 88 ? -3.441 0.820 10.645 1.00 97.38 88 ILE A C 1
ATOM 665 O O . ILE A 1 88 ? -4.557 0.794 11.150 1.00 97.38 88 ILE A O 1
ATOM 669 N N . VAL A 1 89 ? -2.326 0.689 11.374 1.00 97.06 89 VAL A N 1
ATOM 670 C CA . VAL A 1 89 ? -2.350 0.469 12.834 1.00 97.06 89 VAL A CA 1
ATOM 671 C C . VAL A 1 89 ? -3.025 1.628 13.557 1.00 97.06 89 VAL A C 1
ATOM 673 O O . VAL A 1 89 ? -3.908 1.392 14.373 1.00 97.06 89 VAL A O 1
ATOM 676 N N . MET A 1 90 ? -2.649 2.869 13.243 1.00 97.00 90 MET A N 1
ATOM 677 C CA . MET A 1 90 ? -3.238 4.036 13.900 1.00 97.00 90 MET A CA 1
ATOM 678 C C . MET A 1 90 ? -4.739 4.153 13.603 1.00 97.00 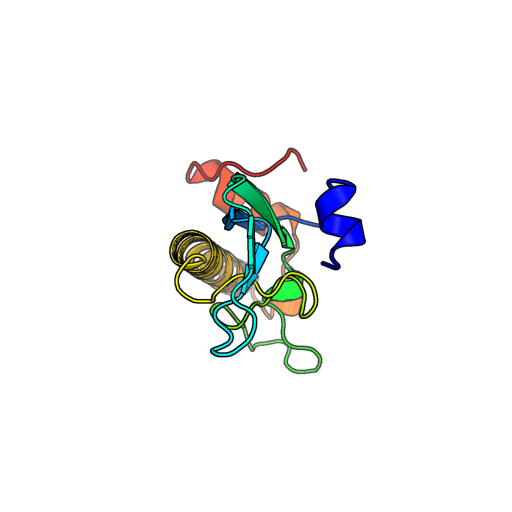90 MET A C 1
ATOM 680 O O . MET A 1 90 ? -5.523 4.429 14.500 1.00 97.00 90 MET A O 1
ATOM 684 N N . THR A 1 91 ? -5.161 3.917 12.357 1.00 97.69 91 THR A N 1
ATOM 685 C CA . THR A 1 91 ? -6.589 3.938 12.008 1.00 97.69 91 THR A CA 1
ATOM 686 C C . THR A 1 91 ? -7.355 2.778 12.645 1.00 97.69 91 THR A C 1
ATOM 688 O O . THR A 1 91 ? -8.501 2.958 13.043 1.00 97.69 91 THR A O 1
ATOM 691 N N . ALA A 1 92 ? -6.743 1.599 12.769 1.00 97.25 92 ALA A N 1
ATOM 692 C CA . ALA A 1 92 ? -7.337 0.462 13.466 1.00 97.25 92 ALA A CA 1
ATOM 693 C C . ALA A 1 92 ? -7.612 0.792 14.939 1.00 97.25 92 ALA A C 1
ATOM 695 O O . ALA A 1 92 ? -8.716 0.544 15.420 1.00 97.25 92 ALA A O 1
ATOM 696 N N . ASP A 1 93 ? -6.628 1.392 15.614 1.00 97.56 93 ASP A N 1
ATOM 697 C CA . ASP A 1 93 ? -6.722 1.818 17.012 1.00 97.56 93 ASP A CA 1
ATOM 698 C C . ASP A 1 93 ? -7.838 2.852 17.220 1.00 97.56 93 ASP A C 1
ATOM 700 O O . ASP A 1 93 ? -8.738 2.640 18.028 1.00 97.56 93 ASP A O 1
ATOM 704 N N . GLU A 1 94 ? -7.864 3.910 16.405 1.00 97.56 94 GLU A N 1
ATOM 705 C CA . GLU A 1 94 ? -8.884 4.968 16.477 1.00 97.56 94 GLU A CA 1
ATOM 706 C C . GLU A 1 94 ? -10.315 4.460 16.245 1.00 97.56 94 GLU A C 1
ATOM 708 O O . GLU A 1 94 ? -11.265 4.978 16.831 1.00 97.56 94 GLU A O 1
ATOM 713 N N . LEU A 1 95 ? -10.482 3.455 15.383 1.00 97.44 95 LEU A N 1
ATOM 714 C CA . LEU A 1 95 ? -11.781 2.851 15.083 1.00 97.44 95 LEU A CA 1
ATOM 715 C C . LEU A 1 95 ? -12.154 1.715 16.048 1.00 97.44 95 LEU A C 1
ATOM 717 O O . LEU A 1 95 ? -13.268 1.198 15.967 1.00 97.44 95 LEU A O 1
ATOM 721 N N . GLY A 1 96 ? -11.244 1.287 16.927 1.00 97.25 96 GLY A N 1
ATOM 722 C CA . GLY A 1 96 ? -11.454 0.134 17.804 1.00 97.25 96 GLY A CA 1
ATOM 723 C C . GLY A 1 96 ? -11.596 -1.192 17.047 1.00 97.25 96 GLY A C 1
ATOM 724 O O . GLY A 1 96 ? -12.309 -2.091 17.497 1.00 97.25 96 GLY A O 1
ATOM 725 N N . VAL A 1 97 ? -10.945 -1.329 15.887 1.00 97.25 97 VAL A N 1
ATOM 726 C CA . VAL A 1 97 ? -11.006 -2.529 15.036 1.00 97.25 97 VAL A CA 1
ATOM 727 C C . VAL A 1 97 ? -9.631 -3.168 14.861 1.00 97.25 97 VAL A C 1
ATOM 729 O O . VAL A 1 97 ? -8.593 -2.603 15.183 1.00 97.25 97 VAL A O 1
ATOM 732 N N . GLN A 1 98 ? -9.602 -4.386 14.326 1.00 96.44 98 GLN A N 1
ATOM 733 C CA . GLN A 1 98 ? -8.353 -5.029 13.916 1.00 96.44 98 GLN A CA 1
ATOM 734 C C . GLN A 1 98 ? -7.843 -4.469 12.572 1.00 96.44 98 GLN A C 1
ATOM 736 O O . GLN A 1 98 ? -8.664 -4.106 11.730 1.00 96.44 98 GLN A O 1
ATOM 741 N N . PRO A 1 99 ? -6.521 -4.475 12.306 1.00 95.81 99 PRO A N 1
ATOM 742 C CA . PRO A 1 99 ? -5.926 -3.976 11.059 1.00 95.81 99 PRO A CA 1
ATOM 743 C C . PRO A 1 99 ? -6.592 -4.469 9.767 1.00 95.81 99 PRO A C 1
ATOM 745 O O . PRO A 1 99 ? -6.811 -3.694 8.843 1.00 95.81 99 PRO A O 1
ATOM 748 N N . SER A 1 100 ? -6.968 -5.749 9.711 1.00 94.06 100 SER A N 1
ATOM 749 C CA . SER A 1 100 ? -7.660 -6.342 8.552 1.00 94.06 100 SER A CA 1
ATOM 750 C C . SER A 1 100 ? -9.090 -5.837 8.313 1.00 94.06 100 SER A C 1
ATOM 752 O O . SER A 1 100 ? -9.634 -6.070 7.237 1.00 94.06 100 SER A O 1
ATOM 754 N N . ALA A 1 101 ? -9.700 -5.165 9.292 1.00 96.00 101 ALA A N 1
ATOM 755 C CA . ALA A 1 101 ? -11.046 -4.600 9.209 1.00 96.00 101 ALA A CA 1
ATOM 756 C C . ALA A 1 101 ? -11.044 -3.085 8.940 1.00 96.00 101 ALA A C 1
ATOM 758 O O . ALA A 1 101 ? -12.110 -2.476 8.857 1.00 96.00 101 ALA A O 1
ATOM 759 N N . VAL A 1 102 ? -9.867 -2.467 8.806 1.00 97.00 102 VAL A N 1
ATOM 760 C CA . VAL A 1 102 ? -9.759 -1.039 8.504 1.00 97.00 102 VAL A CA 1
ATOM 761 C C . VAL A 1 102 ? -10.258 -0.769 7.078 1.00 97.00 102 VAL A C 1
ATOM 763 O O . VAL A 1 102 ? -9.757 -1.388 6.136 1.00 97.00 102 VAL A O 1
ATOM 766 N N . PRO A 1 103 ? -11.198 0.174 6.876 1.00 96.31 103 PRO A N 1
ATOM 767 C CA . PRO A 1 103 ? -11.632 0.568 5.541 1.00 96.31 103 PRO A CA 1
ATOM 768 C C . PRO A 1 103 ? -10.496 1.230 4.759 1.00 96.31 103 PRO A C 1
ATOM 770 O O . PRO A 1 103 ? -9.848 2.155 5.256 1.00 96.31 103 PRO A O 1
ATOM 773 N N . TYR A 1 104 ? -10.308 0.825 3.502 1.00 95.88 104 TYR A N 1
ATOM 774 C CA . TYR A 1 104 ? -9.256 1.384 2.654 1.00 95.88 104 TYR A CA 1
ATOM 775 C C . TYR A 1 104 ? -9.343 2.915 2.521 1.00 95.88 104 TYR A C 1
ATOM 777 O O . TYR A 1 104 ? -8.328 3.593 2.659 1.00 95.88 104 TYR A O 1
ATOM 785 N N . GLY A 1 105 ? -10.546 3.479 2.361 1.00 96.06 105 GLY A N 1
ATOM 786 C CA . GLY A 1 105 ? -10.729 4.931 2.236 1.00 96.06 105 GLY A CA 1
ATOM 787 C C . GLY A 1 105 ? -10.178 5.741 3.422 1.00 96.06 105 GLY A C 1
ATOM 788 O O . GLY A 1 105 ? -9.649 6.835 3.228 1.00 96.06 105 GLY A O 1
ATOM 789 N N . ALA A 1 106 ? -10.220 5.194 4.643 1.00 96.69 106 ALA A N 1
ATOM 790 C CA . ALA A 1 106 ? -9.661 5.853 5.826 1.00 96.69 106 ALA A CA 1
ATOM 791 C C . ALA A 1 106 ? -8.122 5.875 5.794 1.00 96.69 106 ALA A C 1
ATOM 793 O O . ALA A 1 106 ? -7.498 6.888 6.116 1.00 96.69 106 ALA A O 1
ATOM 794 N N . VAL A 1 107 ? -7.510 4.777 5.339 1.00 96.75 107 VAL A N 1
ATOM 795 C CA . VAL A 1 107 ? -6.055 4.668 5.154 1.00 96.75 107 VAL A CA 1
ATOM 796 C C . VAL A 1 107 ? -5.591 5.580 4.023 1.00 96.75 107 VAL A C 1
ATOM 798 O O . VAL A 1 107 ? -4.620 6.315 4.195 1.00 96.75 107 VAL A O 1
ATOM 801 N N . TRP A 1 108 ? -6.304 5.580 2.892 1.00 96.06 108 TRP A N 1
ATOM 802 C CA . TRP A 1 108 ? -6.010 6.448 1.754 1.00 96.06 108 TRP A CA 1
ATOM 803 C C . TRP A 1 108 ? -6.032 7.920 2.170 1.00 96.06 108 TRP A C 1
ATOM 805 O O . TRP A 1 108 ? -5.038 8.614 1.981 1.00 96.06 108 TRP A O 1
ATOM 815 N N . SER A 1 109 ? -7.105 8.367 2.834 1.00 95.62 109 SER A N 1
ATOM 816 C CA . SER A 1 109 ? -7.246 9.747 3.321 1.00 95.62 109 SER A CA 1
ATOM 817 C C . SER A 1 109 ? -6.118 10.147 4.282 1.00 95.62 109 SER A C 1
ATOM 819 O O . SER A 1 109 ? -5.529 11.225 4.172 1.00 95.62 109 SER A O 1
ATOM 821 N N . ARG A 1 110 ? -5.737 9.251 5.203 1.00 95.88 110 ARG A N 1
ATOM 822 C CA . ARG A 1 110 ? -4.615 9.477 6.128 1.00 95.88 110 ARG A CA 1
ATOM 823 C C . ARG A 1 110 ? -3.274 9.632 5.417 1.00 95.88 110 ARG A C 1
ATOM 825 O O . ARG A 1 110 ? -2.445 10.436 5.838 1.00 95.88 110 ARG A O 1
ATOM 832 N N . LEU A 1 111 ? -3.027 8.833 4.387 1.00 95.06 111 LEU A N 1
ATOM 833 C CA . LEU A 1 111 ? -1.776 8.884 3.639 1.00 95.06 111 LEU A CA 1
ATOM 834 C C . LEU A 1 111 ? -1.722 10.137 2.760 1.00 95.06 111 LEU A C 1
ATOM 836 O O . LEU A 1 111 ? -0.738 10.875 2.808 1.00 95.06 111 LEU A O 1
ATOM 840 N N . THR A 1 112 ? -2.784 10.440 2.016 1.00 94.81 112 THR A N 1
ATOM 841 C CA . THR A 1 112 ? -2.812 11.603 1.117 1.00 94.81 112 THR A CA 1
ATOM 842 C C . THR A 1 112 ? -2.797 12.929 1.877 1.00 94.81 112 THR A C 1
ATOM 844 O O . THR A 1 112 ? -2.067 13.836 1.484 1.00 94.81 112 THR A O 1
ATOM 847 N N . SER A 1 113 ? -3.471 13.027 3.029 1.00 94.94 113 SER A N 1
ATOM 848 C CA . SER A 1 113 ? -3.371 14.200 3.923 1.00 94.94 113 SER A CA 1
ATOM 849 C C . SER A 1 113 ? -1.961 14.440 4.480 1.00 94.94 113 SER A C 1
ATOM 851 O O . SER A 1 113 ? -1.635 15.561 4.864 1.00 94.94 113 SER A O 1
ATOM 853 N N . ARG A 1 114 ? -1.096 13.417 4.484 1.00 92.38 114 ARG A N 1
ATOM 854 C CA . ARG A 1 114 ? 0.328 13.516 4.849 1.00 92.38 114 ARG A CA 1
ATOM 855 C C . ARG A 1 114 ? 1.258 13.719 3.648 1.00 92.38 114 ARG A C 1
ATOM 857 O O . ARG A 1 114 ? 2.474 13.665 3.813 1.00 92.38 114 ARG A O 1
ATOM 864 N N . GLY A 1 115 ? 0.705 13.949 2.457 1.00 91.75 115 GLY A N 1
ATOM 865 C CA . GLY A 1 115 ? 1.460 14.234 1.236 1.00 91.75 115 GLY A CA 1
ATOM 866 C C . GLY A 1 115 ? 1.914 13.002 0.450 1.00 91.75 115 GLY A C 1
ATOM 867 O O . GLY A 1 115 ? 2.751 13.134 -0.441 1.00 91.75 115 GLY A O 1
ATOM 868 N N . TYR A 1 116 ? 1.389 11.805 0.744 1.00 90.38 116 TYR A N 1
ATOM 869 C CA . TYR A 1 116 ? 1.692 10.616 -0.059 1.00 90.38 116 TYR A CA 1
ATOM 870 C C . TYR A 1 116 ? 1.017 10.714 -1.429 1.00 90.38 116 TYR A C 1
ATOM 872 O O . TYR A 1 116 ? -0.186 10.958 -1.526 1.00 90.38 116 TYR A O 1
ATOM 880 N N . ASN A 1 117 ? 1.790 10.472 -2.489 1.00 87.56 117 ASN A N 1
ATOM 881 C CA . ASN A 1 117 ? 1.295 10.475 -3.862 1.00 87.56 117 ASN A CA 1
ATOM 882 C C . ASN A 1 117 ? 0.689 9.107 -4.218 1.00 87.56 117 ASN A C 1
ATOM 884 O O . ASN A 1 117 ? 1.384 8.214 -4.708 1.00 87.56 117 ASN A O 1
ATOM 888 N N . LEU A 1 118 ? -0.597 8.935 -3.909 1.00 88.50 118 LEU A N 1
ATOM 889 C CA . LEU A 1 118 ? -1.384 7.756 -4.269 1.00 88.50 118 LEU A CA 1
ATOM 890 C C . LEU A 1 118 ? -2.362 8.100 -5.406 1.00 88.50 118 LEU A C 1
ATOM 892 O O . LEU A 1 118 ? -2.851 9.229 -5.456 1.00 88.50 118 LEU A O 1
ATOM 896 N N . PRO A 1 119 ? -2.685 7.143 -6.297 1.00 84.50 119 PRO A N 1
ATOM 897 C CA . PRO A 1 119 ? -3.736 7.314 -7.296 1.00 84.50 119 PRO A CA 1
ATOM 898 C C . PRO A 1 119 ? -5.068 7.705 -6.646 1.00 84.50 119 PRO A C 1
ATOM 900 O O . PRO A 1 119 ? -5.319 7.354 -5.488 1.00 84.50 119 PRO A O 1
ATOM 903 N N . ALA A 1 120 ? -5.917 8.409 -7.399 1.00 76.31 120 ALA A N 1
ATOM 904 C CA . ALA A 1 120 ? -7.259 8.761 -6.946 1.00 76.31 120 ALA A CA 1
ATOM 905 C C . ALA A 1 120 ? -8.050 7.502 -6.545 1.00 76.31 120 ALA A C 1
ATOM 907 O O . ALA A 1 120 ? -7.959 6.475 -7.225 1.00 76.31 120 ALA A O 1
ATOM 908 N N . TYR A 1 121 ? -8.757 7.614 -5.416 1.00 63.97 121 TYR A N 1
ATOM 909 C CA . TYR A 1 121 ? -9.618 6.581 -4.840 1.00 63.97 121 TYR A CA 1
ATOM 910 C C . TYR A 1 121 ? -10.930 6.442 -5.611 1.00 63.97 121 TYR A C 1
ATOM 912 O O . TYR A 1 121 ? -11.545 7.497 -5.896 1.00 63.97 121 TYR A O 1
#

pLDDT: mean 81.43, std 13.59, range [50.47, 97.69]

Sequence (121 aa):
YTAVDIRAGTLREPVAVGCYCEYDRHDSFYPTQIPTTRYVYVPMRALLAAGHPRLLVSTAVSTDCAAYSSAVRMEHTRANMGAAAAAIVMTADELGVQPSAVPYGAVWSRLTSRGYNLPAY

Mean predicted aligned error: 6.29 Å